Protein AF-A0A427Y4L2-F1 (afdb_monomer)

Sequence (75 aa):
MVPPPPLPAPPLNSYEREAVKSFGGWTAFCNAYGLKPQNADDNEEAYQIVKRMGENDRLDAEEKAKAGKAGAGRR

Mean predicted aligned error: 7.44 Å

Radius of gyration: 16.78 Å; Cα contacts (8 Å, |Δi|>4): 58; chains: 1; bounding box: 48×20×47 Å

Secondary structure (DSSP, 8-state):
-PPPPPPPPP---HHHHHHHHTTTSHHHHHHHTT--TTSHHHHHHHHHHHHHHHHHHHHHHHHHHHHHHTSTT--

Structure (mmCIF, N/CA/C/O backbone):
data_AF-A0A427Y4L2-F1
#
_entry.id   AF-A0A427Y4L2-F1
#
loop_
_atom_site.group_PDB
_atom_site.id
_atom_site.type_symbol
_atom_site.label_atom_id
_atom_site.label_alt_id
_atom_site.label_comp_id
_atom_site.label_asym_id
_atom_site.label_entity_id
_atom_site.label_seq_id
_atom_site.pdbx_PDB_ins_code
_atom_site.Cartn_x
_atom_site.Cartn_y
_atom_site.Cartn_z
_atom_site.occupancy
_atom_site.B_iso_or_equiv
_atom_site.auth_seq_id
_atom_site.auth_comp_id
_atom_site.auth_asym_id
_atom_site.auth_atom_id
_atom_site.pdbx_PDB_model_num
ATOM 1 N N . MET A 1 1 ? 14.122 -14.884 -18.957 1.00 61.47 1 MET A N 1
ATOM 2 C CA . MET A 1 1 ? 14.379 -13.480 -18.574 1.00 61.47 1 MET A CA 1
ATOM 3 C C . MET A 1 1 ? 13.743 -13.289 -17.207 1.00 61.47 1 MET A C 1
ATOM 5 O O . MET A 1 1 ? 12.533 -13.435 -17.110 1.00 61.47 1 MET A O 1
ATOM 9 N N . VAL A 1 2 ? 14.535 -13.144 -16.142 1.00 70.31 2 VAL A N 1
ATOM 10 C CA . VAL A 1 2 ? 13.995 -12.926 -14.786 1.00 70.31 2 VAL A CA 1
ATOM 11 C C . VAL A 1 2 ? 13.490 -11.478 -14.739 1.00 70.31 2 VAL A C 1
ATOM 13 O O . VAL A 1 2 ? 14.242 -10.600 -15.170 1.00 70.31 2 VAL A O 1
ATOM 16 N N . PRO A 1 3 ? 12.241 -11.201 -14.317 1.00 68.56 3 PRO A N 1
ATOM 17 C CA . PRO A 1 3 ? 11.782 -9.823 -14.182 1.00 68.56 3 PRO A CA 1
ATOM 18 C C . PRO A 1 3 ? 12.678 -9.083 -13.176 1.00 68.56 3 PRO A C 1
ATOM 20 O O . PRO A 1 3 ? 13.170 -9.715 -12.236 1.00 68.56 3 PRO A O 1
ATOM 23 N N . PRO A 1 4 ? 12.908 -7.768 -13.351 1.00 78.50 4 PRO A N 1
ATOM 24 C CA . PRO A 1 4 ? 13.676 -7.010 -12.378 1.00 78.50 4 PRO A CA 1
ATOM 25 C C . PRO A 1 4 ? 13.059 -7.161 -10.978 1.00 78.50 4 PRO A C 1
ATOM 27 O O . PRO A 1 4 ? 11.842 -7.377 -10.857 1.00 78.50 4 PRO A O 1
ATOM 30 N N . PRO A 1 5 ? 13.872 -7.076 -9.912 1.00 82.19 5 PRO A N 1
ATOM 31 C CA . PRO A 1 5 ? 13.330 -7.049 -8.565 1.00 82.19 5 PRO A CA 1
ATOM 32 C C . PRO A 1 5 ? 12.354 -5.866 -8.434 1.00 82.19 5 PRO A C 1
ATOM 34 O O . PRO A 1 5 ? 12.598 -4.810 -9.026 1.00 82.19 5 PRO A O 1
ATOM 37 N N . PRO A 1 6 ? 11.238 -6.035 -7.707 1.00 82.69 6 PRO A N 1
ATOM 38 C CA . PRO A 1 6 ? 10.299 -4.948 -7.463 1.00 82.69 6 PRO A CA 1
ATOM 39 C C . PRO A 1 6 ? 10.992 -3.804 -6.718 1.00 82.69 6 PRO A C 1
ATOM 41 O O . PRO A 1 6 ? 11.882 -4.039 -5.894 1.00 82.69 6 PRO A O 1
ATOM 44 N N . LEU A 1 7 ? 10.562 -2.572 -6.985 1.00 87.19 7 LEU A N 1
ATOM 45 C CA . LEU A 1 7 ? 10.950 -1.429 -6.173 1.00 87.19 7 LEU A CA 1
ATOM 46 C C . LEU A 1 7 ? 10.419 -1.619 -4.744 1.00 87.19 7 LEU A C 1
ATOM 48 O O . LEU A 1 7 ? 9.386 -2.271 -4.542 1.00 87.19 7 LEU A O 1
ATOM 52 N N . PRO A 1 8 ? 11.120 -1.081 -3.732 1.00 84.56 8 PRO A N 1
ATOM 53 C CA . PRO A 1 8 ? 10.615 -1.113 -2.372 1.00 84.56 8 PRO A CA 1
ATOM 54 C C . PRO A 1 8 ? 9.278 -0.374 -2.301 1.00 84.56 8 PRO A C 1
ATOM 56 O O . PRO A 1 8 ? 9.087 0.663 -2.944 1.00 84.56 8 PRO A O 1
ATOM 59 N N . ALA A 1 9 ? 8.367 -0.906 -1.486 1.00 82.75 9 ALA A N 1
ATOM 60 C CA . ALA A 1 9 ? 7.141 -0.197 -1.167 1.00 82.75 9 ALA A CA 1
ATOM 61 C C . ALA A 1 9 ? 7.500 1.171 -0.552 1.00 82.75 9 ALA A C 1
ATOM 63 O O . ALA A 1 9 ? 8.401 1.236 0.296 1.00 82.75 9 ALA A O 1
ATOM 64 N N . PRO A 1 10 ? 6.812 2.253 -0.946 1.00 84.62 10 PRO A N 1
ATOM 65 C CA . PRO A 1 10 ? 6.950 3.541 -0.279 1.00 84.62 10 PRO A CA 1
ATOM 66 C C . PRO A 1 10 ? 6.576 3.433 1.209 1.00 84.62 10 PRO A C 1
ATOM 68 O O . PRO A 1 10 ? 5.983 2.438 1.637 1.00 84.62 10 PRO A O 1
ATOM 71 N N . PRO A 1 11 ? 6.940 4.421 2.042 1.00 87.94 11 PRO A N 1
ATOM 72 C CA . PRO A 1 11 ? 6.647 4.386 3.470 1.00 87.94 11 PRO A CA 1
ATOM 73 C C . PRO A 1 11 ? 5.133 4.403 3.725 1.00 87.94 11 PRO A C 1
ATOM 75 O O . PRO A 1 11 ? 4.510 5.458 3.750 1.00 87.94 11 PRO A O 1
ATOM 78 N N . LEU A 1 12 ? 4.565 3.215 3.942 1.00 8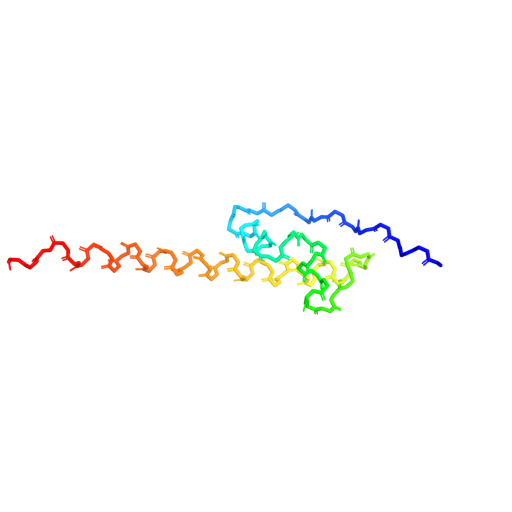9.75 12 LEU A N 1
ATOM 79 C CA . LEU A 1 12 ? 3.145 3.028 4.227 1.00 89.75 12 LEU A CA 1
ATOM 80 C C . LEU A 1 12 ? 2.835 3.227 5.718 1.00 89.75 12 LEU A C 1
ATOM 82 O O . LEU A 1 12 ? 3.566 2.720 6.584 1.00 89.75 12 LEU A O 1
ATOM 86 N N . ASN A 1 13 ? 1.714 3.883 6.016 1.00 91.81 13 ASN A N 1
ATOM 87 C CA . ASN A 1 13 ? 1.124 3.965 7.353 1.00 91.81 13 ASN A CA 1
ATOM 88 C C . ASN A 1 13 ? 0.412 2.651 7.754 1.00 91.81 13 ASN A C 1
ATOM 90 O O . ASN A 1 13 ? 0.325 1.711 6.968 1.00 91.81 13 ASN A O 1
ATOM 94 N N . SER A 1 14 ? -0.092 2.550 8.988 1.00 91.62 14 SER A N 1
ATOM 95 C CA . SER A 1 14 ? -0.707 1.306 9.483 1.00 91.62 14 SER A CA 1
ATOM 96 C C . SER A 1 14 ? -1.937 0.849 8.685 1.00 91.62 14 SER A C 1
ATOM 98 O O . SER A 1 14 ? -2.063 -0.343 8.427 1.00 91.62 14 SER A O 1
ATOM 100 N N . TYR A 1 15 ? -2.812 1.768 8.265 1.00 91.06 15 TYR A N 1
ATOM 101 C CA . TYR A 1 15 ? -4.010 1.439 7.480 1.00 91.06 15 TYR A CA 1
ATOM 102 C C . TYR A 1 15 ? -3.640 1.003 6.059 1.00 91.06 15 TYR 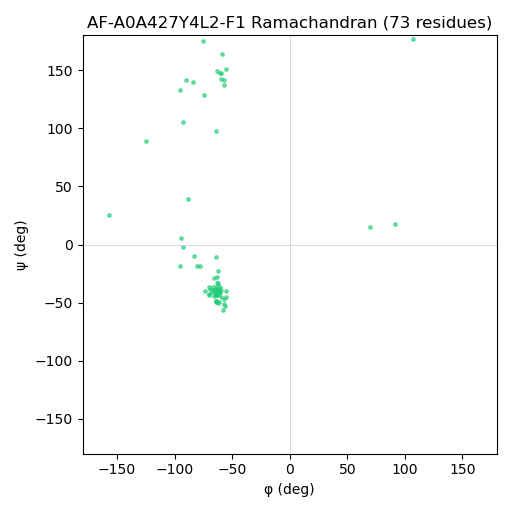A C 1
ATOM 104 O O . TYR A 1 15 ? -4.120 -0.009 5.565 1.00 91.06 15 TYR A O 1
ATOM 112 N N . GLU A 1 16 ? -2.706 1.715 5.435 1.00 92.44 16 GLU A N 1
ATOM 113 C CA . GLU A 1 16 ? -2.158 1.379 4.116 1.00 92.44 16 GLU A CA 1
ATOM 114 C C . GLU A 1 16 ? -1.473 0.002 4.106 1.00 92.44 16 GLU A C 1
ATOM 116 O O . GLU A 1 16 ? -1.635 -0.784 3.172 1.00 92.44 16 GLU A O 1
ATOM 121 N N . ARG A 1 17 ? -0.727 -0.326 5.170 1.00 91.50 17 ARG A N 1
ATOM 122 C CA . ARG A 1 17 ? -0.097 -1.644 5.332 1.00 91.50 17 ARG A CA 1
ATOM 123 C C . ARG A 1 17 ? -1.123 -2.756 5.453 1.00 91.50 17 ARG A C 1
ATOM 125 O O . ARG A 1 17 ? -0.921 -3.801 4.845 1.00 91.50 17 ARG A O 1
ATOM 132 N N . GLU A 1 18 ? -2.188 -2.557 6.226 1.00 92.44 18 GLU A N 1
ATOM 133 C CA . GLU A 1 18 ? -3.250 -3.560 6.364 1.00 92.44 18 GLU A CA 1
ATOM 134 C C . GLU A 1 18 ? -4.014 -3.750 5.045 1.00 92.44 18 GLU A C 1
ATOM 136 O O . GLU A 1 18 ? -4.265 -4.893 4.648 1.00 92.44 18 GLU A O 1
ATOM 141 N N . ALA A 1 19 ? -4.264 -2.662 4.305 1.00 91.12 19 ALA A N 1
ATOM 142 C CA . ALA A 1 19 ? -4.843 -2.728 2.967 1.00 91.12 19 ALA A CA 1
ATOM 143 C C . ALA A 1 19 ? -3.989 -3.618 2.049 1.00 91.12 19 ALA A C 1
ATOM 145 O O . ALA A 1 19 ? -4.480 -4.607 1.518 1.00 91.12 19 ALA A O 1
ATOM 146 N N . VAL A 1 20 ? -2.683 -3.356 1.943 1.00 93.56 20 VAL A N 1
ATOM 147 C CA . VAL A 1 20 ? -1.756 -4.134 1.098 1.00 93.56 20 VAL A CA 1
ATOM 148 C C . VAL A 1 20 ? -1.554 -5.571 1.596 1.00 93.56 20 VAL A C 1
ATOM 150 O O . VAL A 1 20 ? -1.428 -6.509 0.804 1.00 93.56 20 VAL A O 1
ATOM 153 N N . LYS A 1 21 ? -1.531 -5.778 2.913 1.00 93.00 21 LYS A N 1
ATOM 154 C CA . LYS A 1 21 ? -1.387 -7.100 3.539 1.00 93.00 21 LYS A CA 1
ATOM 155 C C . LYS A 1 21 ? -2.549 -8.023 3.186 1.00 93.00 21 LYS A C 1
ATOM 157 O O . LYS A 1 21 ? -2.316 -9.213 2.987 1.00 93.00 21 LYS A O 1
ATOM 162 N N . SER A 1 22 ? -3.751 -7.477 3.020 1.00 90.88 22 SER A N 1
ATOM 163 C CA . SER A 1 22 ? -4.932 -8.233 2.585 1.00 90.88 22 SER A CA 1
ATOM 164 C C . SER A 1 22 ? -4.778 -8.843 1.183 1.00 90.88 22 SER A C 1
ATOM 166 O O . SER A 1 22 ? -5.402 -9.858 0.889 1.00 90.88 22 SER A O 1
ATOM 168 N N . PHE A 1 23 ? -3.892 -8.293 0.344 1.00 91.75 23 PHE A N 1
ATOM 169 C CA . PHE A 1 23 ? -3.557 -8.830 -0.983 1.00 91.75 23 PHE A CA 1
ATOM 170 C C . PHE A 1 23 ? -2.354 -9.784 -0.972 1.00 91.75 23 PHE A C 1
ATOM 172 O O . PHE A 1 23 ? -1.994 -10.321 -2.014 1.00 91.75 23 PHE A O 1
ATOM 179 N N . GLY A 1 24 ? -1.712 -10.008 0.180 1.00 92.31 24 GLY A N 1
ATOM 180 C CA . GLY A 1 24 ? -0.476 -10.791 0.277 1.00 92.31 24 GLY A CA 1
ATOM 181 C C . GLY A 1 24 ? 0.808 -9.961 0.156 1.00 92.31 24 GLY A C 1
ATOM 182 O O . GLY A 1 24 ? 1.876 -10.520 -0.086 1.00 92.31 24 GLY A O 1
ATOM 183 N N . GLY A 1 25 ? 0.729 -8.638 0.341 1.00 92.62 25 GLY A N 1
ATOM 184 C CA . GLY A 1 25 ? 1.878 -7.730 0.320 1.00 92.62 25 GLY A CA 1
ATOM 185 C C . GLY A 1 25 ? 1.953 -6.863 -0.939 1.00 92.62 25 GLY A C 1
ATOM 186 O O . GLY A 1 25 ? 1.144 -6.991 -1.853 1.00 92.62 25 GLY A O 1
ATOM 187 N N . TRP A 1 26 ? 2.944 -5.965 -0.986 1.00 92.81 26 TRP A N 1
ATOM 188 C CA . TRP A 1 26 ? 3.052 -4.913 -2.011 1.00 92.81 26 TRP A CA 1
ATOM 189 C C . TRP A 1 26 ? 3.074 -5.457 -3.439 1.00 92.81 26 TRP A C 1
ATOM 191 O O . TRP A 1 26 ? 2.268 -5.063 -4.272 1.00 92.81 26 TRP A O 1
ATOM 201 N N . THR A 1 27 ? 3.941 -6.430 -3.714 1.00 92.75 27 THR A N 1
ATOM 202 C CA . THR A 1 27 ? 4.058 -7.033 -5.047 1.00 92.75 27 THR A CA 1
ATOM 203 C C . THR A 1 27 ? 2.761 -7.707 -5.490 1.00 92.75 27 THR A C 1
ATOM 205 O O . THR A 1 27 ? 2.371 -7.590 -6.648 1.00 92.75 27 THR A O 1
ATOM 208 N N . ALA A 1 28 ? 2.086 -8.413 -4.579 1.00 93.56 28 ALA A N 1
ATOM 209 C CA . ALA A 1 28 ? 0.830 -9.088 -4.881 1.00 93.56 28 ALA A CA 1
ATOM 210 C C . ALA A 1 28 ? -0.305 -8.081 -5.120 1.00 93.56 28 ALA A C 1
ATOM 212 O O . ALA A 1 28 ? -1.083 -8.263 -6.053 1.00 93.56 28 ALA A O 1
ATOM 213 N N . PHE A 1 29 ? -0.330 -6.985 -4.355 1.00 95.12 29 PHE A N 1
ATOM 214 C CA . PHE A 1 29 ? -1.204 -5.844 -4.605 1.00 95.12 29 PHE A CA 1
ATOM 215 C C . PHE A 1 29 ? -0.964 -5.256 -6.001 1.00 95.12 29 PHE A C 1
ATOM 217 O O . PHE A 1 29 ? -1.889 -5.240 -6.805 1.00 95.12 29 PHE A O 1
ATOM 224 N N . CYS A 1 30 ? 0.267 -4.857 -6.345 1.00 94.25 30 CYS A N 1
ATOM 225 C CA . CYS A 1 30 ? 0.555 -4.282 -7.663 1.00 94.25 30 CYS A CA 1
ATOM 226 C C . CYS A 1 30 ? 0.123 -5.229 -8.793 1.00 94.25 30 CYS A C 1
ATOM 228 O O . CYS A 1 30 ? -0.581 -4.814 -9.711 1.00 94.25 30 CYS A O 1
ATOM 230 N N . ASN A 1 31 ? 0.433 -6.523 -8.668 1.00 92.62 31 ASN A N 1
ATOM 231 C CA . ASN A 1 31 ? 0.020 -7.534 -9.641 1.00 92.62 31 ASN A CA 1
ATOM 232 C C . ASN A 1 31 ? -1.511 -7.663 -9.761 1.00 92.62 31 ASN A C 1
ATOM 234 O O . ASN A 1 31 ? -2.012 -7.835 -10.870 1.00 92.62 31 ASN A O 1
ATOM 238 N N . ALA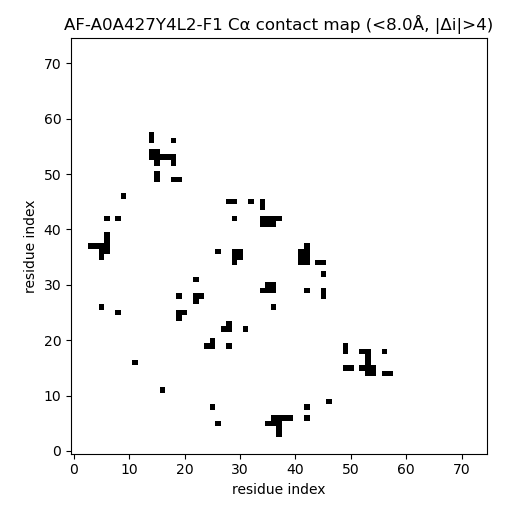 A 1 32 ? -2.258 -7.565 -8.655 1.00 94.62 32 ALA A N 1
ATOM 239 C CA . ALA A 1 32 ? -3.722 -7.623 -8.662 1.00 94.62 32 ALA A CA 1
ATOM 240 C C . ALA A 1 32 ? -4.360 -6.432 -9.400 1.00 94.62 32 ALA A C 1
ATOM 242 O O . ALA A 1 32 ? -5.425 -6.586 -9.996 1.00 94.62 32 ALA A O 1
ATOM 243 N N . TYR A 1 33 ? -3.691 -5.275 -9.408 1.00 93.81 33 TYR A N 1
ATOM 244 C CA . TYR A 1 33 ? -4.113 -4.071 -10.133 1.00 93.81 33 TYR A CA 1
ATOM 245 C C . TYR A 1 33 ? -3.473 -3.937 -11.524 1.00 93.81 33 TYR A C 1
ATOM 247 O O . TYR A 1 33 ? -3.671 -2.929 -12.197 1.00 93.81 33 TYR A O 1
ATOM 255 N N . GLY A 1 34 ? -2.717 -4.942 -11.981 1.00 93.69 34 GLY A N 1
ATOM 256 C CA . GLY A 1 34 ? -2.026 -4.903 -13.275 1.00 93.69 34 GLY A CA 1
ATOM 257 C C . GLY A 1 34 ? -0.860 -3.908 -13.335 1.00 93.69 34 GLY A C 1
ATOM 258 O O . GLY A 1 34 ? -0.383 -3.596 -14.425 1.00 93.69 34 GLY A O 1
ATOM 259 N N . LEU A 1 35 ? -0.394 -3.433 -12.179 1.00 94.06 35 LEU A N 1
ATOM 260 C CA . LEU A 1 35 ? 0.701 -2.480 -12.027 1.00 94.06 35 LEU A CA 1
ATOM 261 C C . LEU A 1 35 ? 2.032 -3.219 -11.907 1.00 94.06 35 LEU A C 1
ATOM 263 O O . LEU A 1 35 ? 2.137 -4.259 -11.251 1.00 94.06 35 LEU A O 1
ATOM 267 N N . LYS A 1 36 ? 3.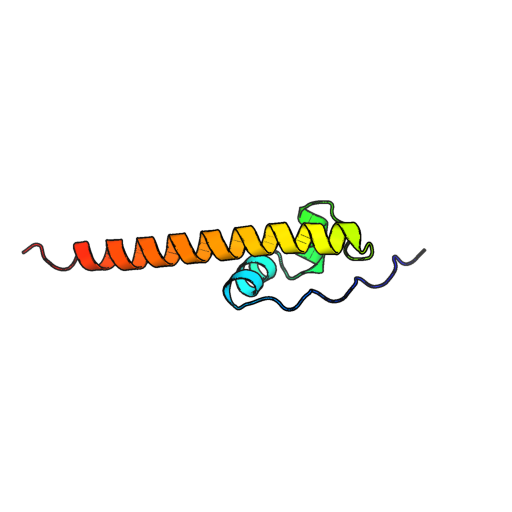076 -2.669 -12.527 1.00 91.69 36 LYS A N 1
ATOM 268 C CA . LYS A 1 36 ? 4.426 -3.241 -12.483 1.00 91.69 36 LYS A CA 1
ATOM 269 C C . LYS A 1 36 ? 5.216 -2.610 -11.337 1.00 91.69 36 LYS A C 1
ATOM 271 O O . LYS A 1 36 ? 5.706 -1.500 -11.500 1.00 91.69 36 LYS A O 1
ATOM 276 N N . PRO A 1 37 ? 5.454 -3.305 -10.213 1.00 88.38 37 PRO A N 1
ATOM 277 C CA . PRO A 1 37 ? 6.207 -2.731 -9.095 1.00 88.38 37 PRO A CA 1
ATOM 278 C C . PRO A 1 37 ? 7.671 -2.408 -9.443 1.00 88.38 37 PRO A C 1
ATOM 280 O O . PRO A 1 37 ? 8.361 -1.769 -8.660 1.00 88.38 37 PRO A O 1
ATOM 283 N N . GLN A 1 38 ? 8.182 -2.864 -10.591 1.00 89.12 38 GLN A N 1
ATOM 284 C CA . GLN A 1 38 ? 9.505 -2.510 -11.112 1.00 89.12 38 GLN A CA 1
ATOM 285 C C . GLN A 1 38 ? 9.547 -1.152 -11.827 1.00 89.12 38 GLN A C 1
ATOM 287 O O . GLN A 1 38 ? 10.635 -0.632 -12.063 1.00 89.12 38 GLN A O 1
ATOM 292 N N . ASN A 1 39 ? 8.397 -0.616 -12.232 1.00 90.12 39 ASN A N 1
ATOM 293 C CA . ASN A 1 39 ? 8.299 0.673 -12.901 1.00 90.12 39 ASN A CA 1
ATOM 294 C C . ASN A 1 39 ? 7.981 1.753 -11.861 1.00 90.12 39 ASN A C 1
ATOM 296 O O . ASN A 1 39 ? 7.105 1.559 -11.024 1.00 90.12 39 ASN A O 1
ATOM 300 N N . ALA A 1 40 ? 8.702 2.871 -11.902 1.00 89.75 40 ALA A N 1
ATOM 301 C CA . ALA A 1 40 ? 8.538 3.949 -10.934 1.00 89.75 40 ALA A CA 1
ATOM 302 C C . ALA A 1 40 ? 7.135 4.568 -11.006 1.00 89.75 40 ALA A C 1
ATOM 304 O O . ALA A 1 40 ? 6.516 4.742 -9.960 1.00 89.75 40 ALA A O 1
ATOM 305 N N . ASP A 1 41 ? 6.618 4.809 -12.215 1.00 91.88 41 ASP A N 1
ATOM 306 C CA .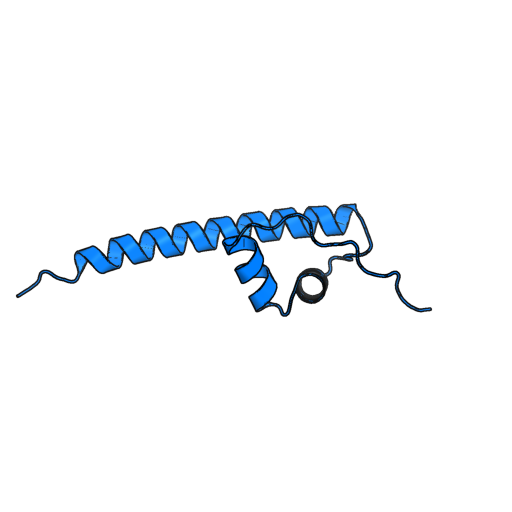 ASP A 1 41 ? 5.272 5.352 -12.422 1.00 91.88 41 ASP A CA 1
ATOM 307 C C . ASP A 1 41 ? 4.199 4.406 -11.868 1.00 91.88 41 ASP A C 1
ATOM 309 O O . ASP A 1 41 ? 3.386 4.800 -11.041 1.00 91.88 41 ASP A O 1
ATOM 313 N N . ASP A 1 42 ? 4.247 3.121 -12.232 1.00 93.19 42 ASP A N 1
ATOM 314 C CA . ASP A 1 42 ? 3.293 2.122 -11.727 1.00 93.19 42 ASP A CA 1
ATOM 315 C C . ASP A 1 42 ? 3.394 1.937 -10.198 1.00 93.19 42 ASP A C 1
ATOM 317 O O . ASP A 1 42 ? 2.397 1.661 -9.530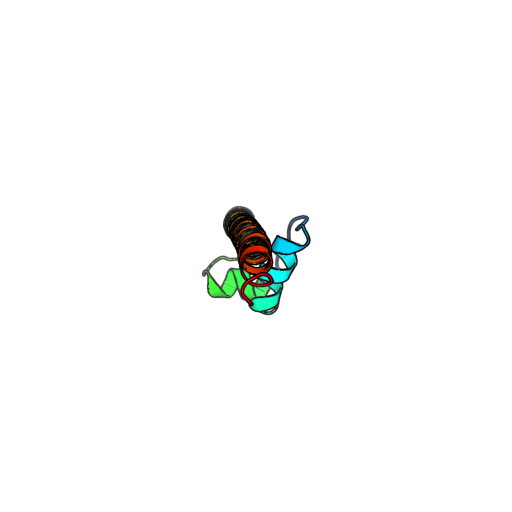 1.00 93.19 42 ASP A O 1
ATOM 321 N N . ASN A 1 43 ? 4.595 2.073 -9.627 1.00 91.25 43 ASN A N 1
ATOM 322 C CA . ASN A 1 43 ? 4.826 1.988 -8.185 1.00 91.25 43 ASN A CA 1
ATOM 323 C C . ASN A 1 43 ? 4.246 3.206 -7.442 1.00 91.25 43 ASN A C 1
ATOM 325 O O . ASN A 1 43 ? 3.716 3.060 -6.340 1.00 91.25 43 ASN A O 1
ATOM 329 N N . GLU A 1 44 ? 4.323 4.396 -8.040 1.00 92.38 44 GLU A N 1
ATOM 330 C CA . GLU A 1 44 ? 3.692 5.607 -7.511 1.00 92.38 44 GLU A CA 1
ATOM 331 C C . GLU A 1 44 ? 2.164 5.543 -7.634 1.00 92.38 44 GLU A C 1
ATOM 333 O O . GLU A 1 44 ? 1.463 5.813 -6.658 1.00 92.38 44 GLU A O 1
ATOM 338 N N . GLU A 1 45 ? 1.640 5.075 -8.767 1.00 94.19 45 GLU A N 1
ATOM 339 C CA . GLU A 1 45 ? 0.202 4.860 -8.959 1.00 94.19 45 GLU A CA 1
ATOM 340 C C . GLU A 1 45 ? -0.353 3.850 -7.946 1.00 94.19 45 GLU A C 1
ATOM 342 O O . GLU A 1 45 ? -1.362 4.110 -7.282 1.00 94.19 45 GLU A O 1
ATOM 347 N N . ALA A 1 46 ? 0.348 2.730 -7.732 1.00 94.50 46 ALA A N 1
ATOM 348 C CA . ALA A 1 46 ? -0.009 1.755 -6.703 1.00 94.50 46 ALA A CA 1
ATOM 349 C C . ALA A 1 46 ? -0.097 2.409 -5.317 1.00 94.50 46 ALA A C 1
ATOM 351 O O . ALA A 1 46 ? -1.016 2.123 -4.547 1.00 94.50 46 ALA A O 1
ATOM 352 N N . TYR A 1 47 ? 0.823 3.324 -5.005 1.00 94.00 47 TYR A N 1
ATOM 353 C CA . TYR A 1 47 ? 0.831 4.028 -3.727 1.00 94.00 47 TYR A CA 1
ATOM 354 C C . TYR A 1 47 ? -0.361 4.962 -3.568 1.00 94.00 47 TYR A C 1
ATOM 356 O O . TYR A 1 47 ? -0.964 4.979 -2.495 1.00 94.00 47 TYR A O 1
ATOM 364 N N . GLN A 1 48 ? -0.760 5.682 -4.617 1.00 94.69 48 GLN A N 1
ATOM 365 C CA . GLN A 1 48 ? -1.953 6.530 -4.559 1.00 94.69 48 GLN A CA 1
ATOM 366 C C . GLN A 1 48 ? -3.224 5.706 -4.322 1.00 94.69 48 GLN A C 1
ATOM 368 O O . GLN A 1 48 ? -4.079 6.104 -3.524 1.00 94.69 48 GLN A O 1
ATOM 373 N N . ILE A 1 49 ? -3.333 4.527 -4.945 1.00 95.19 49 ILE A N 1
ATOM 374 C CA . ILE A 1 49 ? -4.464 3.615 -4.722 1.00 95.19 49 ILE A CA 1
ATOM 375 C C . ILE A 1 49 ? -4.468 3.124 -3.271 1.00 95.19 49 ILE A C 1
ATOM 377 O O . ILE A 1 49 ? -5.497 3.204 -2.598 1.00 95.19 49 ILE A O 1
ATOM 381 N N . VAL A 1 50 ? -3.321 2.667 -2.760 1.00 94.81 50 VAL A N 1
ATOM 382 C CA . VAL A 1 50 ? -3.185 2.189 -1.374 1.00 94.81 50 VAL A CA 1
ATOM 383 C C . VAL A 1 50 ? -3.495 3.288 -0.370 1.00 94.81 50 VAL A C 1
ATOM 385 O O . VAL A 1 50 ? -4.218 3.043 0.594 1.00 94.81 50 VAL A O 1
ATOM 388 N N . LYS A 1 51 ? -3.006 4.505 -0.608 1.00 93.75 51 LYS A N 1
ATOM 389 C CA . LYS A 1 51 ? -3.308 5.675 0.215 1.00 93.75 51 LYS A CA 1
ATOM 390 C C . LYS A 1 51 ? -4.811 5.917 0.280 1.00 93.75 51 LYS A C 1
ATOM 392 O O . LYS A 1 51 ? -5.367 6.058 1.367 1.00 93.75 51 LYS A O 1
ATOM 397 N N . ARG A 1 52 ? -5.492 5.883 -0.870 1.00 94.19 52 ARG A N 1
ATOM 398 C CA . ARG A 1 52 ? -6.945 6.064 -0.926 1.00 94.19 52 ARG A CA 1
ATOM 399 C C . ARG A 1 52 ? -7.702 4.937 -0.220 1.00 94.19 52 ARG A C 1
ATOM 401 O O . ARG A 1 52 ? -8.690 5.213 0.456 1.00 94.19 52 ARG A O 1
ATOM 408 N N . MET A 1 53 ? -7.243 3.692 -0.343 1.00 92.56 53 MET A N 1
ATOM 409 C CA . MET A 1 53 ? -7.813 2.552 0.385 1.00 92.56 53 MET A CA 1
ATOM 410 C C . MET A 1 53 ? -7.634 2.693 1.894 1.00 92.56 53 MET A C 1
ATOM 412 O O . MET A 1 53 ? -8.612 2.604 2.625 1.00 92.56 53 MET A O 1
ATOM 416 N N . GLY A 1 54 ? -6.420 2.998 2.358 1.00 92.00 54 GLY A N 1
ATOM 417 C CA . GLY A 1 54 ? -6.138 3.194 3.778 1.00 92.00 54 GLY A CA 1
ATOM 418 C C . GLY A 1 54 ? -6.951 4.338 4.391 1.00 92.00 54 GLY A C 1
ATOM 419 O O . GLY A 1 54 ? -7.407 4.231 5.528 1.00 92.00 54 GLY A O 1
ATOM 420 N N . GLU A 1 55 ? -7.188 5.420 3.641 1.00 92.38 55 GLU A N 1
ATOM 421 C CA . GLU A 1 55 ? -8.086 6.494 4.076 1.00 92.38 55 GLU A CA 1
ATOM 422 C C . GLU A 1 55 ? -9.543 6.035 4.192 1.00 92.38 55 GLU A C 1
ATOM 424 O O . GLU A 1 55 ? -10.199 6.365 5.179 1.00 92.38 55 GLU A O 1
ATOM 429 N N . ASN A 1 56 ? -10.050 5.278 3.217 1.00 89.69 56 ASN A N 1
ATOM 430 C CA . ASN A 1 56 ? -11.417 4.758 3.259 1.00 89.69 56 ASN A CA 1
ATOM 431 C C . ASN A 1 56 ? -11.612 3.774 4.423 1.00 89.69 56 ASN A C 1
ATOM 433 O O . ASN A 1 56 ? -12.593 3.892 5.153 1.00 89.69 56 ASN A O 1
ATOM 437 N N . ASP A 1 57 ? -10.656 2.870 4.647 1.00 88.44 57 ASP A N 1
ATOM 438 C CA . ASP A 1 57 ? -10.678 1.918 5.763 1.00 88.44 57 ASP A CA 1
ATOM 439 C C . ASP A 1 57 ? -10.655 2.637 7.116 1.00 88.44 57 ASP A C 1
ATOM 441 O O . ASP A 1 57 ? -11.370 2.255 8.047 1.00 88.44 57 ASP A O 1
ATOM 445 N N . ARG A 1 58 ? -9.875 3.721 7.229 1.00 89.88 58 ARG A N 1
ATOM 446 C CA . ARG A 1 58 ? -9.878 4.571 8.424 1.00 89.88 58 ARG A CA 1
ATOM 447 C C . ARG A 1 58 ? -11.257 5.189 8.656 1.00 89.88 58 ARG A C 1
ATOM 449 O O . ARG A 1 58 ? -11.768 5.104 9.770 1.00 89.88 58 ARG A O 1
ATOM 456 N N . LEU A 1 59 ? -11.855 5.786 7.624 1.00 87.88 59 LEU A N 1
ATOM 457 C CA . LEU A 1 59 ? -13.162 6.442 7.731 1.00 87.88 59 LEU A CA 1
ATOM 458 C C . LEU A 1 59 ? -14.280 5.449 8.096 1.00 87.88 59 LEU A C 1
ATOM 460 O O . LEU A 1 59 ? -15.100 5.759 8.959 1.00 87.88 59 LEU A O 1
ATOM 464 N N . ASP A 1 60 ? -14.285 4.248 7.509 1.00 86.56 60 ASP A N 1
ATOM 465 C CA . ASP A 1 60 ? -15.242 3.180 7.847 1.00 86.56 60 ASP A CA 1
ATOM 466 C C . ASP A 1 60 ? -15.067 2.697 9.297 1.00 86.56 60 ASP A C 1
ATOM 468 O O . ASP A 1 60 ? -16.045 2.523 10.031 1.00 86.56 60 ASP A O 1
ATOM 472 N N . ALA A 1 61 ? -13.820 2.549 9.762 1.00 84.69 61 ALA A N 1
ATOM 473 C CA . ALA A 1 61 ? -13.535 2.202 11.152 1.00 84.69 61 ALA A CA 1
ATOM 474 C C . ALA A 1 61 ? -14.024 3.289 12.129 1.00 84.69 61 ALA A C 1
ATOM 476 O O . ALA A 1 61 ? -14.599 2.971 13.176 1.00 84.69 61 ALA A O 1
ATOM 477 N N . GLU A 1 62 ? -13.840 4.567 11.786 1.00 84.62 62 GLU A N 1
ATOM 478 C CA . GLU A 1 62 ? -14.345 5.703 12.561 1.00 84.62 62 GLU A CA 1
ATOM 479 C C . GLU A 1 62 ? -15.885 5.734 12.597 1.00 84.62 62 GLU A C 1
ATOM 481 O O . GLU A 1 62 ? -16.471 5.950 13.663 1.00 84.62 62 GLU A O 1
ATOM 486 N N . GLU A 1 63 ? -16.557 5.467 11.473 1.00 85.69 63 GLU A N 1
ATOM 487 C CA . GLU A 1 63 ? -18.020 5.384 11.395 1.00 85.69 63 GLU A CA 1
ATOM 488 C C . GLU A 1 63 ? -18.566 4.227 12.242 1.00 85.69 63 GLU A C 1
ATOM 490 O O . GLU A 1 63 ? -19.447 4.434 13.085 1.00 85.69 63 GLU A O 1
ATOM 495 N N . LYS A 1 64 ? -17.996 3.023 12.106 1.00 79.62 64 LYS A N 1
ATOM 496 C CA . LYS A 1 64 ? -18.373 1.853 12.916 1.00 79.62 64 LYS A CA 1
ATOM 497 C C . LYS A 1 64 ? -18.165 2.095 14.407 1.00 79.62 64 LYS A C 1
ATOM 499 O O . LYS A 1 64 ? -19.020 1.716 15.211 1.00 79.62 64 LYS A O 1
ATOM 504 N N . ALA A 1 65 ? -17.084 2.775 14.792 1.00 79.25 65 ALA A N 1
ATOM 505 C CA . ALA A 1 65 ? -16.844 3.149 16.183 1.00 79.25 65 ALA A CA 1
ATOM 506 C C . ALA A 1 65 ? -17.923 4.107 16.726 1.00 79.25 65 ALA A C 1
ATOM 508 O O . ALA A 1 65 ? -18.322 3.993 17.890 1.00 79.25 65 ALA A O 1
ATOM 509 N N . LYS A 1 66 ? -18.445 5.023 15.895 1.00 73.38 66 LYS A N 1
ATOM 510 C CA . LYS A 1 66 ? -19.570 5.892 16.281 1.00 73.38 66 LYS A CA 1
ATOM 511 C C . LYS A 1 66 ? -20.905 5.148 16.320 1.00 73.38 66 LYS A C 1
ATOM 513 O O . LYS A 1 66 ? -21.671 5.357 17.261 1.00 73.38 66 LYS A O 1
ATOM 518 N N . ALA A 1 67 ? -21.163 4.250 15.370 1.00 67.62 67 ALA A N 1
ATOM 519 C CA . ALA A 1 67 ? -22.376 3.432 15.339 1.00 67.62 67 ALA A CA 1
ATOM 520 C C . ALA A 1 67 ? -22.462 2.473 16.545 1.00 67.62 67 ALA A C 1
ATOM 522 O O . ALA A 1 67 ? -23.525 2.332 17.153 1.00 67.62 67 ALA A O 1
ATOM 523 N N . GLY A 1 68 ? -21.334 1.892 16.971 1.00 57.66 68 GLY A N 1
ATOM 524 C CA . GLY A 1 68 ? -21.256 1.013 18.143 1.00 57.66 68 GLY A CA 1
ATOM 525 C C . GLY A 1 68 ? -21.601 1.695 19.474 1.00 57.66 68 GLY A C 1
ATOM 526 O O . GLY A 1 68 ? -22.136 1.049 20.374 1.00 57.66 68 GLY A O 1
ATOM 527 N N . LYS A 1 69 ? -21.387 3.014 19.604 1.00 56.28 69 LYS A N 1
ATOM 528 C CA . LYS A 1 69 ? -21.798 3.773 20.802 1.00 56.28 69 LYS A CA 1
ATOM 529 C C . LYS A 1 69 ? -23.293 4.104 20.850 1.00 56.28 69 LYS A C 1
ATOM 531 O O . LYS A 1 69 ? -23.800 4.377 21.934 1.00 56.28 69 LYS A O 1
ATOM 536 N N . ALA A 1 70 ? -24.010 4.055 19.727 1.00 55.19 70 ALA A N 1
ATOM 537 C CA . ALA A 1 70 ? -25.446 4.348 19.681 1.00 55.19 70 ALA A CA 1
ATOM 538 C C . ALA A 1 70 ? -26.338 3.148 20.077 1.00 55.19 70 ALA A C 1
ATOM 540 O O . ALA A 1 70 ? -27.544 3.311 20.261 1.00 55.19 70 ALA A O 1
ATOM 541 N N . GLY A 1 71 ? -25.764 1.945 20.224 1.00 49.97 71 GLY A N 1
ATOM 542 C CA . GLY A 1 71 ? -26.498 0.709 20.532 1.00 49.97 71 GLY A CA 1
ATOM 543 C C . GLY A 1 71 ? -26.564 0.309 22.013 1.00 49.97 71 GLY A C 1
ATOM 544 O O . GLY A 1 71 ? -27.440 -0.464 22.388 1.00 49.97 71 GLY A O 1
ATOM 545 N N . ALA A 1 72 ? -25.698 0.839 22.881 1.00 54.06 72 ALA A N 1
ATOM 546 C CA . ALA A 1 72 ? -25.566 0.399 24.278 1.00 54.06 72 ALA A CA 1
ATOM 547 C C . ALA A 1 72 ? -26.506 1.136 25.261 1.00 54.06 72 ALA A C 1
ATOM 549 O O . ALA A 1 72 ? -26.099 1.505 26.360 1.00 54.06 72 ALA A O 1
ATOM 550 N N . GLY A 1 73 ? -27.753 1.406 24.856 1.00 55.31 73 GLY A N 1
ATOM 551 C CA . GLY A 1 73 ? -28.643 2.294 25.615 1.00 55.31 73 GLY A CA 1
ATOM 552 C C . GLY A 1 73 ? -30.145 2.126 25.392 1.00 55.31 73 GLY A C 1
ATOM 553 O O . GLY A 1 73 ? -30.889 3.080 25.605 1.00 55.31 73 GLY A O 1
ATOM 554 N N . ARG A 1 74 ? -30.633 0.952 24.973 1.00 55.72 74 ARG A N 1
ATOM 555 C CA . ARG A 1 74 ? -32.079 0.668 24.970 1.00 55.72 74 ARG A CA 1
ATOM 556 C C . ARG A 1 74 ? -32.388 -0.611 25.750 1.00 55.72 74 ARG A C 1
ATOM 558 O O . ARG A 1 74 ? -32.352 -1.690 25.180 1.00 55.72 74 ARG A O 1
ATOM 565 N N . ARG A 1 75 ? -32.599 -0.374 27.053 1.00 54.12 75 ARG A N 1
ATOM 566 C CA . ARG A 1 75 ? -33.572 -0.960 28.000 1.00 54.12 75 ARG A CA 1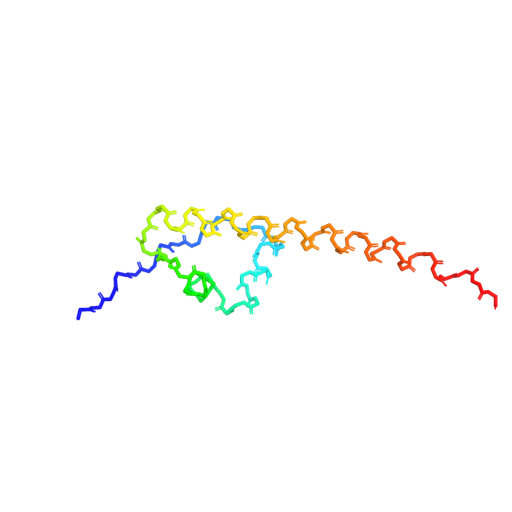
ATOM 567 C C . ARG A 1 75 ? -33.996 -2.407 27.775 1.00 54.12 75 ARG A C 1
ATOM 569 O O . ARG A 1 75 ? -34.662 -2.660 26.752 1.00 54.12 75 ARG A O 1
#

pLDDT: mean 85.06, std 12.47, range [49.97, 95.19]

Solvent-accessible surface area (backbone atoms only — not comparable to full-atom values): 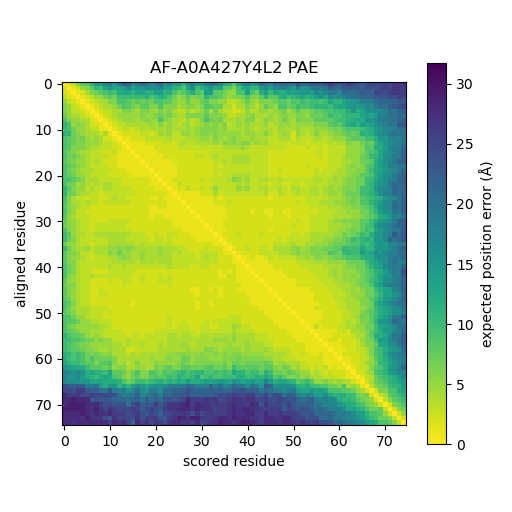4372 Å² total; per-residue (Å²): 135,82,77,74,73,61,55,80,76,73,96,65,52,76,50,28,44,52,55,29,48,76,51,72,27,64,68,44,36,24,53,75,72,74,32,47,40,63,38,69,68,38,38,50,52,46,47,55,53,36,51,53,48,17,50,50,54,49,51,51,51,54,49,51,57,56,55,61,67,73,64,82,78,77,133

Organism: NCBI:txid105984

Foldseek 3Di: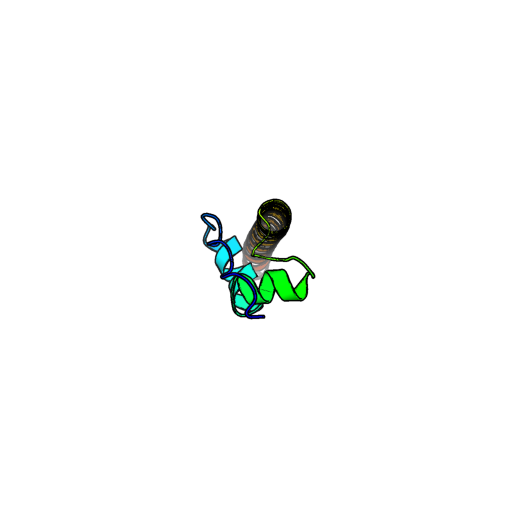
DDPPDFDDQDDDDPLLQVLQVVQVHDCSQLVVVVAGSNDPVSSVVSVVVSVVRSVVVVVVVVVVVVVVVVPPDDD